Protein AF-A0A7Z9WHF7-F1 (afdb_monomer)

Secondary structure (DSSP, 8-state):
--------S-HHHHHHHHHHHHHHHTHHHHHHHHSS---HHHHHHHHHHHHHHHHHHHHHHH-

Nearest PDB structures (foldseek):
  8any-assembly1_AQ  TM=8.565E-01  e=1.477E-02  Homo sapiens
  5aj3-assembly1_U  TM=8.419E-01  e=4.996E-02  Sus scrofa
  6ywy-assembly1_TT  TM=8.233E-01  e=1.126E-01  Neurospora crassa
  9gus-assembly1_V  TM=6.607E-01  e=6.375E-02  Escherichia coli K-12
  6osq-assembly1_z  TM=6.636E-01  e=7.499E-02  Escherichia coli

pLDDT: mean 88.92, std 7.35, range [59.62, 97.06]

Foldseek 3Di:
DDDDFDDDPDPVVSVVVSVVVCVVVCVVVVVVVPPDDDDPVRVVVVVVVVVVVVVVVVVVVVD

Mean predicted aligned error: 5.57 Å

Sequence (63 aa):
MSISVEVKGNIERAIKLLKKRMQLEGVQKELRHRRFYEKPSVKKKRKRLEASRRRRKSKRRFL

Solvent-accessible surface area (backbone atoms only — not comparable to full-atom values): 3911 Å² total; per-residue (Å²): 139,87,87,86,76,80,71,76,91,49,60,69,60,35,53,53,50,45,54,51,51,41,58,73,73,34,51,68,60,50,53,63,61,65,73,52,93,68,57,67,70,58,50,52,52,50,54,54,51,53,51,52,51,51,51,54,54,52,52,66,73,74,106

Radius of gyration: 16.21 Å; Cα contacts (8 Å, |Δi|>4): 16; chains: 1; bounding box: 34×34×35 Å

Structure (mmCIF, N/CA/C/O backbone):
data_AF-A0A7Z9WHF7-F1
#
_entry.id   AF-A0A7Z9WHF7-F1
#
loop_
_atom_site.group_PDB
_atom_site.id
_atom_site.type_symbol
_atom_site.label_atom_id
_atom_site.label_alt_id
_atom_site.label_comp_id
_atom_site.label_asym_id
_atom_site.label_entity_id
_atom_site.label_seq_id
_atom_site.pdbx_PDB_ins_code
_atom_site.Cartn_x
_atom_site.Cartn_y
_atom_site.Cartn_z
_atom_site.occupancy
_atom_site.B_iso_or_equiv
_atom_site.auth_seq_id
_atom_site.auth_comp_id
_atom_site.auth_asym_id
_atom_site.auth_atom_id
_atom_site.pdbx_PDB_model_num
ATOM 1 N N . MET A 1 1 ? -10.816 5.853 -6.088 1.00 60.81 1 MET A N 1
ATOM 2 C CA . MET A 1 1 ? -10.855 5.103 -4.817 1.00 60.81 1 MET A CA 1
ATOM 3 C C . MET A 1 1 ? -11.346 6.051 -3.742 1.00 60.81 1 MET A C 1
ATOM 5 O O . MET A 1 1 ? -10.556 6.829 -3.223 1.00 60.81 1 MET A O 1
ATOM 9 N N . SER A 1 2 ? -12.654 6.061 -3.498 1.00 70.31 2 SER A N 1
ATOM 10 C CA . SER A 1 2 ? -13.267 6.782 -2.383 1.00 7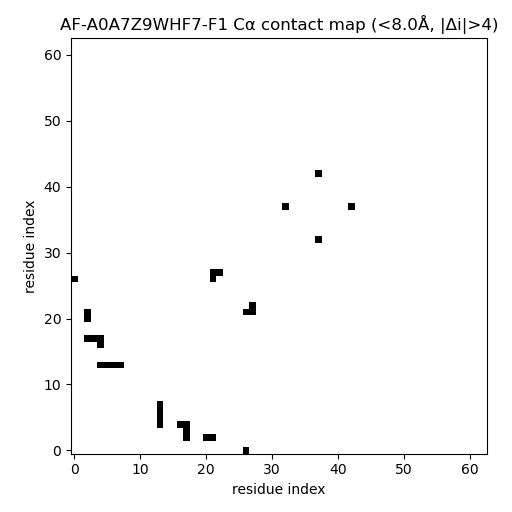0.31 2 SER A CA 1
ATOM 11 C C . SER A 1 2 ? -13.527 5.778 -1.261 1.00 70.31 2 SER A C 1
ATOM 13 O O . SER A 1 2 ? -14.203 4.776 -1.472 1.00 70.31 2 SER A O 1
ATOM 15 N N . ILE A 1 3 ? -12.956 6.024 -0.081 1.00 80.88 3 ILE A N 1
ATOM 16 C CA . ILE A 1 3 ? -13.224 5.230 1.124 1.00 80.88 3 ILE A CA 1
ATOM 17 C C . ILE A 1 3 ? -14.142 6.064 2.006 1.00 80.88 3 ILE A C 1
ATOM 19 O O . ILE A 1 3 ? -13.754 7.146 2.444 1.00 80.88 3 ILE A O 1
ATOM 23 N N . SER A 1 4 ? -15.336 5.552 2.286 1.00 81.44 4 SER A N 1
ATOM 24 C CA . SER A 1 4 ? -16.274 6.139 3.240 1.00 81.44 4 SER A CA 1
ATOM 25 C C . SER A 1 4 ? -16.358 5.288 4.510 1.00 81.44 4 SER A C 1
ATOM 27 O O . SER A 1 4 ? -16.239 4.055 4.488 1.00 81.44 4 SER A O 1
ATOM 29 N N . VAL A 1 5 ? -16.525 5.957 5.650 1.00 84.50 5 VAL A N 1
ATOM 30 C CA . VAL A 1 5 ? -16.818 5.332 6.944 1.00 84.50 5 VAL A CA 1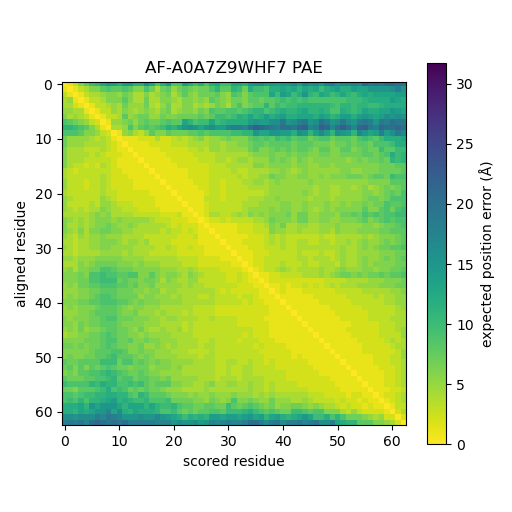
ATOM 31 C C . VAL A 1 5 ? -17.973 6.092 7.575 1.00 84.50 5 VAL A C 1
ATOM 33 O O . VAL A 1 5 ? -17.907 7.308 7.720 1.00 84.50 5 VAL A O 1
ATOM 36 N N . GLU A 1 6 ? -19.021 5.362 7.939 1.00 84.12 6 GLU A N 1
ATOM 37 C CA . GLU A 1 6 ? -20.162 5.888 8.682 1.00 84.12 6 GLU A CA 1
ATOM 38 C C . GLU A 1 6 ? -19.786 6.030 10.164 1.00 84.12 6 GLU A C 1
ATOM 40 O O . GLU A 1 6 ? -19.190 5.122 10.756 1.00 84.12 6 GLU A O 1
ATOM 45 N N . VAL A 1 7 ? -20.111 7.172 10.770 1.00 85.19 7 VAL A N 1
ATOM 46 C CA . VAL A 1 7 ? -19.801 7.449 12.177 1.00 85.19 7 VAL A CA 1
ATOM 47 C C . VAL A 1 7 ? -21.032 7.152 13.026 1.00 85.19 7 VAL A C 1
ATOM 49 O O . VAL A 1 7 ? -22.020 7.872 12.955 1.00 85.19 7 VAL A O 1
ATOM 52 N N . LYS A 1 8 ? -20.968 6.110 13.862 1.00 79.25 8 LYS A N 1
ATOM 53 C CA . LYS A 1 8 ? -22.010 5.809 14.858 1.00 79.25 8 LYS A CA 1
ATOM 54 C C . LYS A 1 8 ? -21.497 6.130 16.258 1.00 79.25 8 LYS A C 1
ATOM 56 O O . LYS A 1 8 ? -20.729 5.361 16.838 1.00 79.25 8 LYS A O 1
ATOM 61 N N . GLY A 1 9 ? -21.894 7.295 16.771 1.00 83.81 9 GLY A N 1
ATOM 62 C CA . GLY A 1 9 ? -21.587 7.782 18.119 1.00 83.81 9 GLY A CA 1
ATOM 63 C C . GLY A 1 9 ? -20.128 8.203 18.320 1.00 83.81 9 GLY A C 1
ATOM 64 O O . GLY A 1 9 ? -19.832 9.386 18.435 1.00 83.81 9 GLY A O 1
ATOM 65 N N . ASN A 1 10 ? -19.198 7.244 18.362 1.00 85.81 10 ASN A N 1
ATOM 66 C CA . ASN A 1 10 ? -17.801 7.515 18.708 1.00 85.81 10 ASN A CA 1
ATOM 67 C C . ASN A 1 10 ? -16.935 7.816 17.466 1.00 85.81 10 ASN A C 1
ATOM 69 O O . ASN A 1 10 ? -16.543 6.917 16.712 1.00 85.81 10 ASN A O 1
ATOM 73 N N . ILE A 1 11 ? -16.592 9.095 17.306 1.00 88.62 11 ILE A N 1
ATOM 74 C CA . ILE A 1 11 ? -15.771 9.634 16.212 1.00 88.62 11 ILE A CA 1
ATOM 75 C C . ILE A 1 11 ? -14.359 9.028 16.188 1.00 88.62 11 ILE A C 1
ATOM 77 O O . ILE A 1 11 ? -13.861 8.666 15.120 1.00 88.62 11 ILE A O 1
ATOM 81 N N . GLU A 1 12 ? -13.708 8.844 17.339 1.00 89.12 12 GLU A N 1
ATOM 82 C CA . GLU A 1 12 ? -12.353 8.273 17.390 1.00 89.12 12 GLU A CA 1
ATOM 83 C C 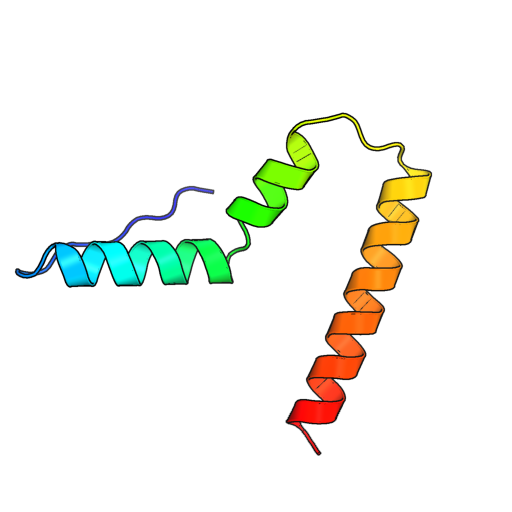. GLU A 1 12 ? -12.313 6.853 16.823 1.00 89.12 12 GLU A C 1
ATOM 85 O O . GLU A 1 12 ? -11.372 6.458 16.122 1.00 89.12 12 GLU A O 1
ATOM 90 N N . ARG A 1 13 ? -13.365 6.076 17.098 1.00 89.25 13 ARG A N 1
ATOM 91 C CA . ARG A 1 13 ? -13.515 4.714 16.586 1.00 89.25 13 ARG A CA 1
ATOM 92 C C . ARG A 1 13 ? -13.673 4.718 15.066 1.00 89.25 13 ARG A C 1
ATOM 94 O O . ARG A 1 13 ? -13.034 3.907 14.392 1.00 89.25 13 ARG A O 1
ATOM 101 N N . ALA A 1 14 ? -14.442 5.663 14.525 1.00 89.56 14 ALA A N 1
ATOM 102 C CA . ALA A 1 14 ? -14.580 5.846 13.084 1.00 89.56 14 ALA A CA 1
ATOM 103 C C . ALA A 1 14 ? -13.252 6.246 12.419 1.00 89.56 14 ALA A C 1
ATOM 105 O O . ALA A 1 14 ? -12.885 5.666 11.396 1.00 89.56 14 ALA A O 1
ATOM 106 N N . ILE A 1 15 ? -12.467 7.139 13.035 1.00 89.94 15 ILE A N 1
ATOM 107 C CA . ILE A 1 15 ? -11.133 7.522 12.539 1.00 89.94 15 ILE A CA 1
ATOM 108 C C . ILE A 1 15 ? -10.187 6.314 12.519 1.00 89.94 15 ILE A C 1
ATOM 110 O O . ILE A 1 15 ? -9.467 6.098 11.539 1.00 89.94 15 ILE A O 1
ATOM 114 N N . LYS A 1 16 ? -10.184 5.490 13.576 1.00 90.69 16 LYS A N 1
ATOM 115 C CA . LYS A 1 16 ? -9.381 4.255 13.615 1.00 90.69 16 LYS A CA 1
ATOM 116 C C . LYS A 1 16 ? -9.803 3.276 12.517 1.00 90.69 16 LYS A C 1
ATOM 118 O O . LYS A 1 16 ? -8.939 2.707 11.844 1.00 90.69 16 LYS A O 1
ATOM 123 N N . LEU A 1 17 ? -11.107 3.100 12.301 1.00 90.88 17 LEU A N 1
ATOM 124 C CA . LEU A 1 17 ? -11.632 2.219 11.258 1.00 90.88 17 LEU A CA 1
ATOM 125 C C . LEU A 1 17 ? -11.263 2.717 9.856 1.00 90.88 17 LEU A C 1
ATOM 127 O O . LEU A 1 17 ? -10.816 1.921 9.030 1.00 90.88 17 LEU A O 1
ATOM 131 N N . LEU A 1 18 ? -11.378 4.024 9.609 1.00 89.88 18 LEU A N 1
ATOM 132 C CA . LEU A 1 18 ? -10.979 4.655 8.353 1.00 89.88 18 LEU A CA 1
ATOM 133 C C . LEU A 1 18 ? -9.494 4.425 8.076 1.00 89.88 18 LEU A C 1
ATOM 135 O O . LEU A 1 18 ? -9.142 3.924 7.010 1.00 89.88 18 LEU A O 1
ATOM 139 N N . LYS A 1 19 ? -8.624 4.685 9.060 1.00 89.81 19 LYS A N 1
ATOM 140 C CA . LYS A 1 19 ? -7.181 4.418 8.944 1.00 89.81 19 LYS A CA 1
ATOM 141 C C . LYS A 1 19 ? -6.903 2.950 8.611 1.00 89.81 19 LYS A C 1
ATOM 143 O O . LYS A 1 19 ? -6.096 2.669 7.726 1.00 89.81 19 LYS A O 1
ATOM 148 N N . LYS A 1 20 ? -7.598 2.010 9.262 1.00 90.56 20 LYS A N 1
ATOM 149 C CA . LYS A 1 20 ? -7.463 0.573 8.981 1.00 90.56 20 LYS A CA 1
ATOM 150 C C . LYS A 1 20 ? -7.922 0.223 7.560 1.00 90.56 20 LYS A C 1
ATOM 152 O O . LYS A 1 20 ? -7.209 -0.499 6.866 1.00 90.56 20 LYS A O 1
ATOM 157 N N . ARG A 1 21 ? -9.057 0.760 7.093 1.00 89.44 21 ARG A N 1
ATOM 158 C CA . ARG A 1 21 ? -9.539 0.574 5.710 1.00 89.44 21 ARG A CA 1
ATOM 159 C C . ARG A 1 21 ? -8.553 1.138 4.681 1.00 89.44 21 ARG A C 1
ATOM 161 O O . ARG A 1 21 ? -8.181 0.426 3.756 1.00 89.44 21 ARG A O 1
ATOM 168 N N . MET A 1 22 ? -8.032 2.348 4.899 1.00 89.44 22 MET A N 1
ATOM 169 C CA . MET A 1 22 ? -7.011 2.963 4.035 1.00 89.44 22 MET A CA 1
ATOM 170 C C . MET A 1 22 ? -5.727 2.129 3.941 1.00 89.44 22 MET A C 1
ATOM 172 O O . MET A 1 22 ? -5.109 2.051 2.877 1.00 89.44 22 MET A O 1
ATOM 176 N N . GLN A 1 23 ? -5.311 1.511 5.049 1.00 87.62 23 GLN A N 1
ATOM 177 C CA . GLN A 1 23 ? -4.149 0.623 5.074 1.00 87.62 23 GLN A CA 1
ATOM 178 C C . GLN A 1 23 ? -4.403 -0.685 4.318 1.00 87.62 23 GLN A C 1
ATOM 180 O O . GLN A 1 23 ? -3.521 -1.131 3.585 1.00 87.62 23 GLN A O 1
ATOM 185 N N . LEU A 1 24 ? -5.592 -1.278 4.468 1.00 86.50 24 LEU A N 1
ATOM 186 C CA . LEU A 1 24 ? -5.979 -2.513 3.778 1.00 86.50 24 LEU A CA 1
ATOM 187 C C . LEU A 1 24 ? -6.067 -2.324 2.263 1.00 86.50 24 LEU A C 1
ATOM 189 O O . LEU A 1 24 ? -5.534 -3.143 1.517 1.00 86.50 24 LEU A O 1
ATOM 193 N N . GLU A 1 25 ? -6.677 -1.227 1.814 1.00 87.75 25 GLU A N 1
ATOM 194 C CA . GLU A 1 25 ? -6.745 -0.886 0.389 1.00 87.75 25 GLU A CA 1
ATOM 195 C C . GLU A 1 25 ? -5.392 -0.437 -0.180 1.00 87.75 25 GLU A C 1
ATOM 197 O O . GLU A 1 25 ? -5.180 -0.442 -1.389 1.00 87.75 25 GLU A O 1
ATOM 202 N N . GLY A 1 26 ? -4.434 -0.084 0.682 1.00 87.88 26 GLY A N 1
ATOM 203 C CA . GLY A 1 26 ? -3.090 0.303 0.264 1.00 87.88 26 GLY A CA 1
ATOM 204 C C . GLY A 1 26 ? -3.013 1.701 -0.352 1.00 87.88 26 GLY A C 1
ATOM 205 O O . GLY A 1 26 ? -1.994 2.029 -0.962 1.00 87.88 26 GLY A O 1
ATOM 206 N N . VAL A 1 27 ? -4.028 2.546 -0.142 1.00 88.44 27 VAL A N 1
ATOM 207 C CA . VAL A 1 27 ? -4.126 3.906 -0.705 1.00 88.44 27 VAL A CA 1
ATOM 208 C C . VAL A 1 27 ? -2.879 4.727 -0.390 1.00 88.44 27 VAL A C 1
ATOM 210 O O . VAL A 1 27 ? -2.290 5.350 -1.269 1.00 88.44 27 VAL A O 1
ATOM 213 N N . GLN A 1 28 ? -2.391 4.673 0.851 1.00 85.81 28 GLN A N 1
ATOM 214 C CA . GLN A 1 28 ? -1.198 5.425 1.245 1.00 85.81 28 GLN A CA 1
ATOM 215 C C . GLN A 1 28 ? 0.068 4.950 0.512 1.00 85.81 28 GLN A C 1
ATOM 217 O O . GLN A 1 28 ? 0.946 5.751 0.187 1.00 85.81 28 GLN A O 1
ATOM 222 N N . LYS A 1 29 ? 0.168 3.646 0.235 1.00 88.31 29 LYS A N 1
ATOM 223 C CA . LYS A 1 29 ? 1.283 3.062 -0.515 1.00 88.31 29 LYS A CA 1
ATOM 224 C C . LYS A 1 29 ? 1.208 3.470 -1.985 1.00 88.31 29 LYS A C 1
ATOM 226 O O . LYS A 1 29 ? 2.223 3.827 -2.577 1.00 88.31 29 LYS A O 1
ATOM 231 N N . GLU A 1 30 ? 0.012 3.454 -2.557 1.00 88.94 30 GLU A N 1
ATOM 232 C CA . GLU A 1 30 ? -0.218 3.882 -3.929 1.00 88.94 30 GLU A CA 1
ATOM 233 C C . GLU A 1 30 ? 0.094 5.366 -4.127 1.00 88.94 30 GLU A C 1
ATOM 235 O O . GLU A 1 30 ? 0.833 5.707 -5.049 1.00 88.94 30 GLU A O 1
ATOM 240 N N . LEU A 1 31 ? -0.363 6.226 -3.215 1.00 90.44 31 LEU A N 1
ATOM 241 C CA . LEU A 1 31 ? -0.032 7.648 -3.223 1.00 90.44 31 LEU A CA 1
ATOM 242 C C . LEU A 1 31 ? 1.483 7.863 -3.231 1.00 90.44 31 LEU A C 1
ATOM 244 O O . LEU A 1 31 ? 1.975 8.616 -4.062 1.00 90.44 31 LEU A O 1
ATOM 248 N N . ARG A 1 32 ? 2.246 7.153 -2.386 1.00 89.75 32 ARG A N 1
ATOM 249 C CA . ARG A 1 32 ? 3.720 7.240 -2.387 1.00 89.75 32 ARG A CA 1
ATOM 250 C C . ARG A 1 32 ? 4.332 6.842 -3.729 1.00 89.75 32 ARG A C 1
ATOM 252 O O . ARG A 1 32 ? 5.256 7.505 -4.181 1.00 89.75 32 ARG A O 1
ATOM 259 N N . HIS A 1 33 ? 3.824 5.788 -4.365 1.00 89.56 33 HIS A N 1
ATOM 260 C CA . HIS A 1 33 ? 4.323 5.342 -5.668 1.00 89.56 33 HIS A CA 1
ATOM 261 C C . HIS A 1 33 ? 3.955 6.276 -6.822 1.00 89.56 33 HIS A C 1
ATOM 263 O O . HIS A 1 33 ? 4.662 6.282 -7.822 1.00 89.56 33 HIS A O 1
ATOM 269 N N . ARG A 1 34 ? 2.863 7.035 -6.698 1.00 90.25 34 ARG A N 1
ATOM 270 C CA . ARG A 1 34 ? 2.404 7.989 -7.714 1.00 90.25 34 ARG A CA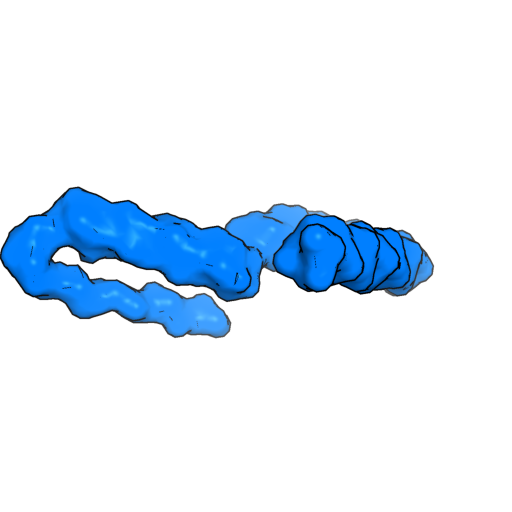 1
ATOM 271 C C . ARG A 1 34 ? 3.012 9.389 -7.564 1.00 90.25 34 ARG A C 1
ATO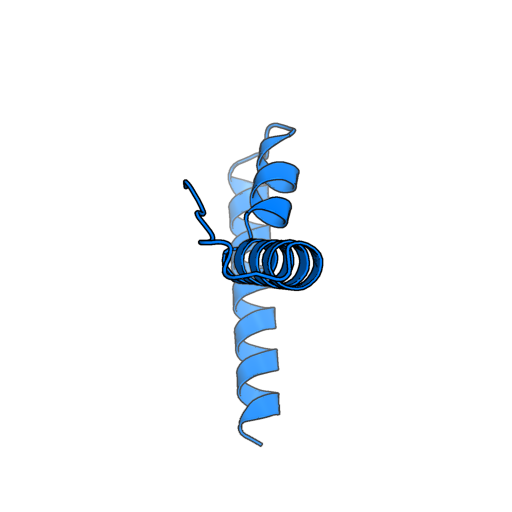M 273 O O . ARG A 1 34 ? 2.819 10.200 -8.458 1.00 90.25 34 ARG A O 1
ATOM 280 N N . ARG A 1 35 ? 3.746 9.678 -6.478 1.00 92.06 35 ARG A N 1
ATOM 281 C CA . ARG A 1 35 ? 4.386 10.994 -6.251 1.00 92.06 35 ARG A CA 1
ATOM 282 C C . ARG A 1 35 ? 5.392 11.380 -7.335 1.00 92.06 35 ARG A C 1
ATOM 284 O O . ARG A 1 35 ? 5.568 12.562 -7.589 1.00 92.06 35 ARG A O 1
ATOM 291 N N . PHE A 1 36 ? 6.051 10.397 -7.942 1.00 93.06 36 PHE A N 1
ATOM 292 C CA . PHE A 1 36 ? 7.086 10.610 -8.949 1.00 93.06 36 PHE A CA 1
ATOM 293 C C . PHE A 1 36 ? 6.930 9.598 -10.081 1.00 93.06 36 PHE A C 1
ATOM 295 O O . PHE A 1 36 ? 6.378 8.512 -9.885 1.00 93.06 36 PHE A O 1
ATOM 302 N N . TYR A 1 37 ? 7.449 9.934 -11.261 1.00 94.62 37 TYR A N 1
ATOM 303 C CA . TYR A 1 37 ? 7.486 8.998 -12.377 1.00 94.62 37 TYR A CA 1
ATOM 304 C C . TYR A 1 37 ? 8.403 7.805 -12.065 1.00 94.62 37 TYR A C 1
ATOM 306 O O . TYR A 1 37 ? 9.566 7.960 -11.697 1.00 94.62 37 TYR A O 1
ATOM 314 N N . GLU A 1 38 ? 7.881 6.595 -12.260 1.00 94.06 38 GLU A N 1
ATOM 315 C CA . GLU A 1 38 ? 8.634 5.348 -12.152 1.00 94.06 38 GLU A CA 1
ATOM 316 C C . GLU A 1 38 ? 8.767 4.739 -13.551 1.00 94.06 38 GLU A C 1
ATOM 318 O O . GLU A 1 38 ? 7.764 4.372 -14.171 1.00 94.06 38 GLU A O 1
ATOM 323 N N . LYS A 1 39 ? 10.008 4.590 -14.039 1.00 97.06 39 LYS A N 1
ATOM 324 C CA . LYS A 1 39 ? 10.289 3.925 -15.322 1.00 97.06 39 LYS A CA 1
ATOM 325 C C . LYS A 1 39 ? 9.603 2.545 -15.382 1.00 97.06 39 LYS A C 1
ATOM 327 O O . LYS A 1 39 ? 9.597 1.817 -14.381 1.00 97.06 39 LYS A O 1
ATOM 332 N N . PRO A 1 40 ? 9.090 2.115 -16.550 1.00 95.88 40 PRO A N 1
ATOM 333 C CA . PRO A 1 40 ? 8.317 0.875 -16.676 1.00 95.88 40 PRO A CA 1
ATOM 334 C C . PRO A 1 40 ? 9.103 -0.376 -16.251 1.00 95.88 40 PRO A C 1
ATOM 336 O O . PRO A 1 40 ? 8.545 -1.280 -15.623 1.00 95.88 40 PRO A O 1
ATOM 339 N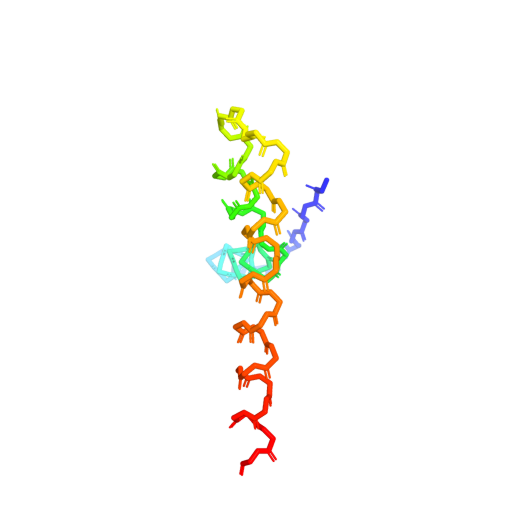 N . SER A 1 41 ? 10.410 -0.411 -16.517 1.00 95.75 41 SER A N 1
ATOM 340 C CA . SER A 1 41 ? 11.312 -1.486 -16.085 1.00 95.75 41 SER A CA 1
ATOM 341 C C . SER A 1 41 ? 11.409 -1.591 -14.557 1.00 95.75 41 SER A C 1
ATOM 343 O O . SER A 1 41 ? 11.291 -2.684 -13.995 1.00 95.75 41 SER A O 1
ATOM 345 N N . VAL A 1 42 ? 11.536 -0.454 -13.869 1.00 95.69 42 VAL A N 1
ATOM 346 C CA . VAL A 1 42 ? 11.579 -0.369 -12.400 1.00 95.69 42 VAL A CA 1
ATOM 347 C C . VAL A 1 42 ? 10.242 -0.810 -11.805 1.00 95.69 42 VAL A C 1
ATOM 349 O O . VAL A 1 42 ? 10.211 -1.665 -10.916 1.00 95.69 42 VAL A O 1
ATOM 352 N N . LYS A 1 43 ? 9.128 -0.349 -12.387 1.00 94.50 43 LYS A N 1
ATOM 353 C CA . LYS A 1 43 ? 7.772 -0.764 -12.004 1.00 94.50 43 LYS A CA 1
ATOM 354 C C . LYS A 1 43 ? 7.575 -2.278 -12.138 1.00 94.50 43 LYS A C 1
ATOM 356 O O . LYS A 1 43 ? 7.024 -2.910 -11.232 1.00 94.50 43 LYS A O 1
ATOM 361 N N . LYS A 1 44 ? 8.056 -2.892 -13.229 1.00 95.75 44 LYS A N 1
ATOM 362 C CA . LYS A 1 44 ? 8.004 -4.352 -13.449 1.00 95.75 44 LYS A CA 1
ATOM 363 C C . LYS A 1 44 ? 8.816 -5.106 -12.389 1.00 95.75 44 LYS A C 1
ATOM 365 O O . LYS A 1 44 ? 8.311 -6.070 -11.806 1.00 95.75 44 LYS A O 1
ATOM 370 N N . LYS A 1 45 ? 10.031 -4.635 -12.075 1.00 96.50 45 LYS A N 1
ATOM 371 C CA . LYS A 1 45 ? 10.890 -5.210 -11.022 1.00 96.50 45 LYS A CA 1
ATOM 372 C C . LYS A 1 45 ? 10.220 -5.133 -9.647 1.00 96.50 45 LYS A C 1
ATOM 374 O O . LYS A 1 45 ? 10.132 -6.151 -8.960 1.00 96.50 45 LYS A O 1
ATOM 379 N N . ARG A 1 46 ? 9.674 -3.971 -9.273 1.00 94.56 46 ARG A N 1
ATOM 380 C CA . ARG A 1 46 ? 8.940 -3.772 -8.014 1.00 94.56 46 ARG A CA 1
ATOM 381 C C . ARG A 1 46 ? 7.755 -4.725 -7.891 1.00 94.56 46 ARG A C 1
ATOM 383 O O . ARG A 1 46 ? 7.663 -5.443 -6.898 1.00 94.56 46 ARG A O 1
ATOM 390 N N . LYS A 1 47 ? 6.893 -4.796 -8.913 1.00 94.25 47 LYS A N 1
ATOM 391 C CA . LYS A 1 47 ? 5.728 -5.701 -8.921 1.00 94.25 47 LYS A CA 1
ATOM 392 C C . LYS A 1 47 ? 6.132 -7.165 -8.713 1.00 94.25 47 LYS A C 1
ATOM 394 O O . LYS A 1 47 ? 5.513 -7.856 -7.904 1.00 94.25 47 LYS A O 1
ATOM 399 N N . ARG A 1 48 ? 7.197 -7.632 -9.380 1.00 96.50 48 ARG A N 1
ATOM 400 C CA . ARG A 1 48 ? 7.711 -9.006 -9.223 1.00 96.50 48 ARG A CA 1
ATOM 401 C C . ARG A 1 48 ? 8.195 -9.277 -7.794 1.00 96.50 48 ARG A C 1
ATOM 403 O O . ARG A 1 48 ? 7.863 -10.314 -7.218 1.00 96.50 48 ARG A O 1
ATOM 410 N N . LEU A 1 49 ? 8.946 -8.342 -7.212 1.00 96.12 49 LEU A N 1
ATOM 411 C CA . LEU A 1 49 ? 9.444 -8.450 -5.838 1.00 96.12 49 LEU A CA 1
ATOM 412 C C . LEU A 1 49 ? 8.302 -8.451 -4.814 1.00 96.12 49 LEU A C 1
ATOM 414 O O . LEU A 1 49 ? 8.297 -9.274 -3.899 1.00 96.12 49 LEU A O 1
ATOM 418 N N . GLU A 1 50 ? 7.312 -7.571 -4.974 1.00 93.75 50 GLU A N 1
ATOM 419 C CA . GLU A 1 50 ? 6.143 -7.511 -4.092 1.00 93.75 50 GLU A CA 1
ATOM 420 C C . GLU A 1 50 ? 5.302 -8.788 -4.151 1.00 93.75 50 GLU A C 1
ATOM 422 O O . GLU A 1 50 ? 4.917 -9.309 -3.103 1.00 93.75 50 GLU A O 1
ATOM 427 N N . ALA A 1 51 ? 5.078 -9.339 -5.347 1.00 94.81 51 ALA A N 1
ATOM 428 C CA . ALA A 1 51 ? 4.377 -10.608 -5.517 1.00 94.81 51 ALA A CA 1
ATOM 429 C C . ALA A 1 51 ? 5.122 -11.765 -4.831 1.00 94.81 51 ALA A C 1
ATOM 431 O O . ALA A 1 51 ? 4.510 -12.547 -4.103 1.00 94.81 51 ALA A O 1
ATOM 432 N N . SER A 1 52 ? 6.448 -11.841 -4.994 1.00 96.06 52 SER A N 1
ATOM 433 C CA . SER A 1 52 ? 7.280 -12.843 -4.315 1.00 96.06 52 SER A CA 1
ATOM 434 C C . SER A 1 52 ? 7.198 -12.714 -2.789 1.00 96.06 52 SER A C 1
ATOM 436 O O . SER A 1 52 ? 6.936 -13.697 -2.092 1.00 96.06 52 SER A O 1
ATOM 438 N N . ARG A 1 53 ? 7.311 -11.489 -2.253 1.00 93.75 53 ARG A N 1
ATOM 439 C CA . ARG A 1 53 ? 7.150 -11.220 -0.813 1.00 93.75 53 ARG A CA 1
ATOM 440 C C . ARG A 1 53 ? 5.761 -11.621 -0.307 1.00 93.75 53 ARG A C 1
ATOM 442 O O . ARG A 1 53 ? 5.666 -12.236 0.754 1.00 93.75 53 ARG A O 1
ATOM 449 N N . ARG A 1 54 ? 4.692 -11.317 -1.055 1.00 91.25 54 ARG A N 1
ATOM 450 C CA . ARG A 1 54 ? 3.313 -11.699 -0.702 1.00 91.25 54 ARG A CA 1
ATOM 451 C C . ARG A 1 54 ? 3.143 -13.218 -0.672 1.00 91.25 54 ARG A C 1
ATOM 453 O O . ARG A 1 54 ? 2.588 -13.732 0.294 1.00 91.25 54 ARG A O 1
ATOM 460 N N . ARG A 1 55 ? 3.682 -13.934 -1.665 1.00 93.62 55 ARG A N 1
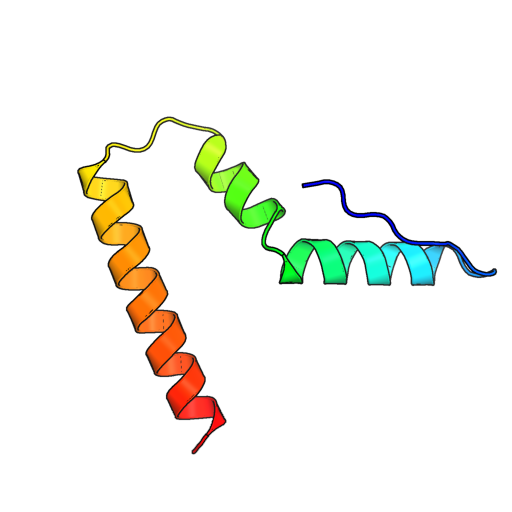ATOM 461 C CA . ARG A 1 55 ? 3.675 -15.407 -1.705 1.00 93.62 55 ARG A CA 1
ATOM 462 C C . ARG A 1 55 ? 4.405 -16.008 -0.502 1.00 93.62 55 ARG A C 1
ATOM 464 O O . ARG A 1 55 ? 3.852 -16.880 0.155 1.00 93.62 55 ARG A O 1
ATOM 471 N N . ARG A 1 56 ? 5.599 -15.505 -0.162 1.00 94.06 56 ARG A N 1
ATOM 472 C CA . ARG A 1 56 ? 6.361 -15.956 1.021 1.00 94.06 56 ARG A CA 1
ATOM 473 C C . ARG A 1 56 ? 5.591 -15.735 2.324 1.00 94.06 56 ARG A C 1
ATOM 475 O O . ARG A 1 56 ? 5.497 -16.650 3.134 1.00 94.06 56 ARG A O 1
ATOM 482 N N . LYS A 1 57 ? 4.993 -14.551 2.503 1.00 91.81 57 LYS A N 1
ATOM 483 C CA . LYS A 1 57 ? 4.147 -14.256 3.672 1.00 91.81 57 LYS A CA 1
ATOM 484 C C . LYS A 1 57 ? 2.932 -15.181 3.757 1.00 91.81 57 LYS A C 1
ATOM 486 O O . LYS A 1 57 ? 2.609 -15.627 4.849 1.00 91.81 5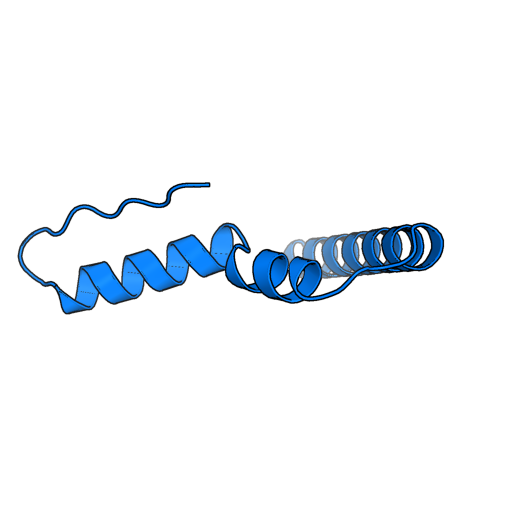7 LYS A O 1
ATOM 491 N N . SER A 1 58 ? 2.282 -15.466 2.627 1.00 91.44 58 SER A N 1
ATOM 492 C CA . SER A 1 58 ? 1.131 -16.374 2.578 1.00 91.44 58 SER A CA 1
ATOM 493 C C . SER A 1 58 ? 1.512 -17.790 2.993 1.00 91.44 58 SER A C 1
ATOM 495 O O . SER A 1 58 ? 0.810 -18.377 3.803 1.00 91.44 58 SER A O 1
ATOM 497 N N . LYS A 1 59 ? 2.643 -18.306 2.490 1.00 91.62 59 LYS A N 1
ATOM 498 C CA . LYS A 1 59 ? 3.155 -19.630 2.868 1.00 91.62 59 LYS A CA 1
ATOM 499 C C . LYS A 1 59 ? 3.427 -19.720 4.371 1.00 91.62 59 LYS A C 1
ATOM 501 O O . LYS A 1 59 ? 2.952 -20.644 5.002 1.00 91.62 59 LYS A O 1
ATOM 506 N N . ARG A 1 60 ? 4.091 -18.716 4.958 1.00 90.81 60 ARG A N 1
ATOM 507 C CA . ARG A 1 60 ? 4.358 -18.669 6.410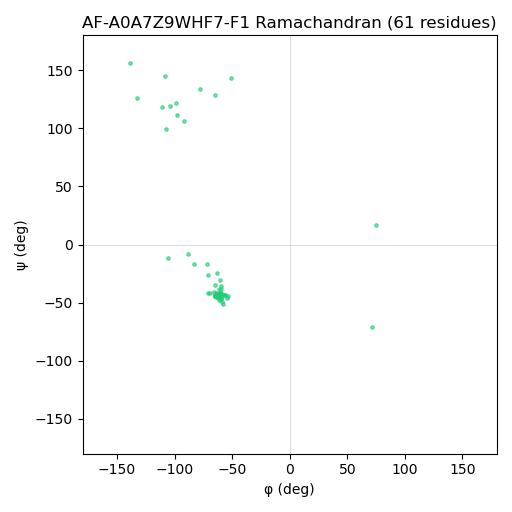 1.00 90.81 60 ARG A CA 1
ATOM 508 C C . ARG A 1 60 ? 3.093 -18.583 7.273 1.00 90.81 60 ARG A C 1
ATOM 510 O O . ARG A 1 60 ? 3.160 -18.899 8.442 1.00 90.81 60 ARG A O 1
ATOM 517 N N . ARG A 1 61 ? 1.977 -18.072 6.744 1.00 84.38 61 ARG A N 1
ATOM 518 C CA . ARG A 1 61 ? 0.709 -17.987 7.493 1.00 84.38 61 ARG A CA 1
ATOM 519 C C . ARG A 1 61 ? -0.087 -19.296 7.454 1.00 84.38 61 ARG A C 1
ATOM 521 O O . ARG A 1 61 ? -1.075 -19.406 8.164 1.00 84.38 61 ARG A O 1
ATOM 528 N N . PHE A 1 62 ? 0.251 -20.181 6.521 1.00 73.75 62 PHE A N 1
ATOM 529 C CA . PHE A 1 62 ? -0.437 -21.451 6.299 1.00 73.75 62 PHE A CA 1
ATOM 530 C C . PHE A 1 62 ? 0.379 -22.653 6.806 1.00 73.75 62 PHE A C 1
ATOM 532 O O . PHE A 1 62 ? -0.151 -23.753 6.872 1.00 73.75 62 PHE A O 1
ATOM 539 N N . LEU A 1 63 ? 1.653 -22.429 7.143 1.00 59.62 63 LEU A N 1
ATOM 540 C CA . LEU A 1 63 ? 2.445 -23.283 8.028 1.00 59.62 63 LEU A CA 1
ATOM 541 C C . LEU A 1 63 ? 2.121 -22.913 9.475 1.00 59.62 63 LEU A C 1
ATOM 543 O O . LEU A 1 63 ? 2.083 -23.838 10.305 1.00 59.62 63 LEU A O 1
#